Protein AF-K1MBZ6-F1 (afdb_monomer_lite)

Structure (mmCIF, N/CA/C/O backbone):
data_AF-K1MBZ6-F1
#
_entry.id   AF-K1MBZ6-F1
#
loop_
_atom_site.group_PDB
_atom_site.id
_atom_site.type_symbol
_atom_site.label_atom_id
_atom_site.label_alt_id
_atom_site.label_comp_id
_atom_site.label_asym_id
_atom_site.label_entity_id
_atom_site.label_seq_id
_atom_site.pdbx_PDB_ins_code
_atom_site.Cartn_x
_atom_site.Cartn_y
_atom_site.Cartn_z
_atom_site.occupancy
_atom_site.B_iso_or_equiv
_atom_site.auth_seq_id
_atom_site.auth_comp_id
_atom_site.auth_asym_id
_atom_site.auth_atom_id
_atom_site.pdbx_PDB_model_num
ATOM 1 N N . LEU A 1 1 ? -13.264 12.314 2.913 1.00 37.38 1 LEU A N 1
ATOM 2 C CA . LEU A 1 1 ? -13.752 13.541 3.585 1.00 37.38 1 LEU A CA 1
ATOM 3 C C . LEU A 1 1 ? -15.212 13.380 3.975 1.00 37.38 1 LEU A C 1
ATOM 5 O O . LEU A 1 1 ? -15.495 13.424 5.159 1.00 37.38 1 LEU A O 1
ATOM 9 N N . PHE A 1 2 ? -16.118 13.103 3.027 1.00 29.28 2 PHE A N 1
ATOM 10 C CA . PHE A 1 2 ? -17.547 12.947 3.338 1.00 29.28 2 PHE A CA 1
ATOM 11 C C . PHE A 1 2 ? -17.835 11.824 4.349 1.00 29.28 2 PHE A C 1
ATOM 13 O O . PHE A 1 2 ? -18.599 12.051 5.272 1.00 29.28 2 PHE A O 1
ATOM 20 N N . PHE A 1 3 ? -17.181 10.661 4.246 1.00 34.56 3 PHE A N 1
ATOM 21 C CA . PHE A 1 3 ? -17.442 9.530 5.153 1.00 34.56 3 PHE A CA 1
ATOM 22 C C . PHE A 1 3 ? -16.848 9.713 6.567 1.00 34.56 3 PHE A C 1
ATOM 24 O O . PHE A 1 3 ? -17.565 9.557 7.549 1.00 34.56 3 PHE A O 1
ATOM 31 N N . CYS A 1 4 ? -15.580 10.128 6.699 1.00 38.72 4 CYS A N 1
ATOM 32 C CA . CYS A 1 4 ? -14.968 10.389 8.015 1.00 38.72 4 CYS A CA 1
ATOM 33 C C . CYS A 1 4 ? -15.553 11.615 8.730 1.00 38.72 4 CYS A C 1
ATOM 35 O O . CYS A 1 4 ? -15.787 11.553 9.935 1.00 38.72 4 CYS A O 1
ATOM 37 N N . LEU A 1 5 ? -15.832 12.711 8.010 1.00 41.28 5 LEU A N 1
ATOM 38 C CA . LEU A 1 5 ? -16.477 13.885 8.604 1.00 41.28 5 LEU A CA 1
ATOM 39 C C . LEU A 1 5 ? -17.901 13.531 9.056 1.00 41.28 5 LEU A C 1
ATOM 41 O O . LEU A 1 5 ? -18.317 13.953 10.133 1.00 41.28 5 LEU A O 1
ATOM 45 N N . PHE A 1 6 ? -18.617 12.700 8.284 1.00 42.56 6 PHE A N 1
ATOM 46 C CA . PHE A 1 6 ? -19.933 12.183 8.659 1.00 42.56 6 PHE A CA 1
ATOM 47 C C . PHE A 1 6 ? -19.870 11.319 9.921 1.00 42.56 6 PHE A C 1
ATOM 49 O O . PHE A 1 6 ? -20.679 11.527 10.817 1.00 42.56 6 PHE A O 1
ATOM 56 N N . TYR A 1 7 ? -18.899 10.413 10.038 1.00 45.16 7 TYR A N 1
ATOM 57 C CA . TYR A 1 7 ? -18.765 9.539 11.204 1.00 45.16 7 TYR A CA 1
ATOM 58 C C . TYR A 1 7 ? -18.401 10.312 12.486 1.00 45.16 7 TYR A C 1
ATOM 60 O O . TYR A 1 7 ? -19.013 10.134 13.536 1.00 45.16 7 TYR A O 1
ATOM 68 N N . VAL A 1 8 ? -17.47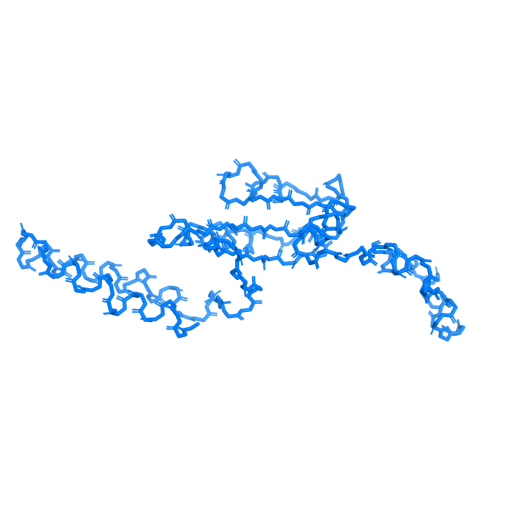1 11.264 12.404 1.00 50.22 8 VAL A N 1
ATOM 69 C CA . VAL A 1 8 ? -17.084 12.085 13.562 1.00 50.22 8 VAL A CA 1
ATOM 70 C C . VAL A 1 8 ? -18.222 12.988 14.042 1.00 50.22 8 VAL A C 1
ATOM 72 O O . VAL A 1 8 ? -18.513 13.040 15.239 1.00 50.22 8 VAL A O 1
ATOM 75 N N . THR A 1 9 ? -18.899 13.670 13.116 1.00 53.56 9 THR A N 1
ATOM 76 C CA . THR A 1 9 ? -19.975 14.607 13.474 1.00 53.56 9 THR A CA 1
ATOM 77 C C . THR A 1 9 ? -21.288 13.911 13.829 1.00 53.56 9 THR A C 1
ATOM 79 O O . THR A 1 9 ? -21.983 14.382 14.725 1.00 53.56 9 THR A O 1
ATOM 82 N N . ASN A 1 10 ? -21.625 12.787 13.185 1.00 48.03 10 ASN A N 1
ATOM 83 C CA . ASN A 1 10 ? -22.931 12.135 13.348 1.00 48.03 10 ASN A CA 1
ATOM 84 C C . ASN A 1 10 ? -22.905 10.857 14.197 1.00 48.03 10 ASN A C 1
ATOM 86 O O . ASN A 1 10 ? -23.974 10.397 14.590 1.00 48.03 10 ASN A O 1
ATOM 90 N N . VAL A 1 11 ? -21.731 10.289 14.500 1.00 52.75 11 VAL A N 1
ATOM 91 C CA . VAL A 1 11 ? -21.615 9.068 15.322 1.00 52.75 11 VAL A CA 1
ATOM 92 C C . VAL A 1 11 ? -20.885 9.352 16.634 1.00 52.75 11 VAL A C 1
ATOM 94 O O . VAL A 1 11 ? -21.447 9.121 17.701 1.00 52.75 11 VAL A O 1
ATOM 97 N N . LEU A 1 12 ? -19.676 9.919 16.597 1.00 56.59 12 LEU A N 1
ATOM 98 C CA . LEU A 1 12 ? -18.863 10.098 17.812 1.00 56.59 12 LEU A CA 1
ATOM 99 C C . LEU A 1 12 ? -19.351 11.235 18.720 1.00 56.59 12 LEU A C 1
ATOM 101 O O . LEU A 1 12 ? -19.559 11.000 19.909 1.00 56.59 12 LEU A O 1
ATOM 105 N N . SER A 1 13 ? -19.589 12.439 18.184 1.00 61.41 13 SER A N 1
ATOM 106 C CA . SER A 1 13 ? -20.089 13.577 18.986 1.00 61.41 13 SER A CA 1
ATOM 107 C C . SER A 1 13 ? -21.395 13.249 19.736 1.00 61.41 13 SER A C 1
ATOM 109 O O . SER A 1 13 ? -21.427 13.386 20.959 1.00 61.41 13 SER A O 1
ATOM 111 N N . PRO A 1 14 ? -22.433 12.698 19.072 1.00 60.38 14 PRO A N 1
ATOM 112 C CA . PRO A 1 14 ? -23.687 12.348 19.740 1.00 60.38 14 PRO A CA 1
ATOM 113 C C . PRO A 1 14 ? -23.573 11.196 20.746 1.00 60.38 14 PRO A C 1
ATOM 115 O O . PRO A 1 14 ? -24.462 11.032 21.577 1.00 60.38 14 PRO A O 1
ATOM 118 N N . ASN A 1 15 ? -22.543 10.349 20.648 1.00 62.28 15 ASN A N 1
ATOM 119 C CA . ASN A 1 15 ? -22.314 9.256 21.595 1.00 62.28 15 ASN A CA 1
ATOM 120 C C . ASN A 1 15 ? -21.494 9.702 22.808 1.00 62.28 15 ASN A C 1
ATOM 122 O O . ASN A 1 15 ? -21.742 9.200 23.902 1.00 62.28 15 ASN A O 1
ATOM 126 N N . ILE A 1 16 ? -20.597 10.678 22.642 1.00 64.81 16 ILE A N 1
ATOM 127 C CA . ILE A 1 16 ? -19.956 11.370 23.764 1.00 64.81 16 ILE A CA 1
ATOM 128 C C . ILE A 1 16 ? -21.037 12.043 24.615 1.00 64.81 16 ILE A C 1
ATOM 130 O O . ILE A 1 16 ? -21.063 11.811 25.814 1.00 64.81 16 ILE A O 1
ATOM 134 N N . ASP A 1 17 ? -21.996 12.738 23.992 1.00 66.00 17 ASP A N 1
ATOM 135 C CA . ASP A 1 17 ? -23.123 13.433 24.655 1.00 66.00 17 ASP A CA 1
ATOM 136 C C . ASP A 1 17 ? -24.100 12.514 25.421 1.00 66.00 17 ASP A C 1
ATOM 138 O O . ASP A 1 17 ? -24.969 12.995 26.148 1.00 66.00 17 ASP A O 1
ATOM 142 N N . LYS A 1 18 ? -23.980 11.187 25.282 1.00 74.44 18 LYS A N 1
ATOM 143 C CA . LYS A 1 18 ? -24.783 10.198 26.026 1.00 74.44 18 LYS A CA 1
ATOM 144 C C . LYS A 1 18 ? -24.053 9.620 27.239 1.00 74.44 18 LYS A C 1
ATOM 146 O O . LYS A 1 18 ? -24.634 8.802 27.957 1.00 74.44 18 LYS A O 1
ATOM 151 N N . LEU A 1 19 ? -22.786 9.974 27.448 1.00 74.69 19 LEU A N 1
ATOM 152 C CA . LEU A 1 19 ? -22.009 9.478 28.575 1.00 74.69 19 LEU A CA 1
ATOM 153 C C . LEU A 1 19 ? -22.512 10.129 29.863 1.00 74.69 19 LEU A C 1
ATOM 155 O O . LEU A 1 19 ? -22.638 11.344 29.964 1.00 74.69 19 LEU A O 1
ATOM 159 N N . ASN A 1 20 ? -22.791 9.310 30.875 1.00 80.25 20 ASN A N 1
ATOM 160 C CA . ASN A 1 20 ? -23.236 9.797 32.178 1.00 80.25 20 ASN A CA 1
ATOM 161 C C . ASN A 1 20 ? -22.028 10.249 33.017 1.00 80.25 20 ASN A C 1
ATOM 163 O O . ASN A 1 20 ? -21.675 9.611 34.009 1.00 80.25 20 ASN A O 1
ATOM 167 N N . ILE A 1 21 ? -21.358 11.300 32.548 1.00 82.94 21 ILE A N 1
ATOM 168 C CA . ILE A 1 21 ? -20.178 11.927 33.155 1.00 82.94 21 ILE A CA 1
ATOM 169 C C . ILE A 1 21 ? -20.499 13.372 33.538 1.00 82.94 21 ILE A C 1
ATOM 171 O O . ILE A 1 21 ? -21.506 13.934 33.105 1.00 82.94 21 ILE A O 1
ATOM 175 N N . SER A 1 22 ? -19.667 13.979 34.380 1.00 84.06 22 SER A N 1
ATOM 176 C CA . SER A 1 22 ? -19.850 15.383 34.749 1.00 84.06 22 SER A CA 1
ATOM 177 C C . SER A 1 22 ? -19.614 16.310 33.553 1.00 84.06 22 SER A C 1
ATOM 179 O O . SER A 1 22 ? -18.825 16.005 32.664 1.00 84.06 22 SER A O 1
ATOM 181 N N . GLU A 1 23 ? -20.253 17.481 33.559 1.00 78.75 23 GLU A N 1
ATOM 182 C CA . GLU A 1 23 ? -20.066 18.532 32.541 1.00 78.75 23 GLU A CA 1
ATOM 183 C C . GLU A 1 23 ? -18.586 18.921 32.342 1.00 78.75 23 GLU A C 1
ATOM 185 O O . GLU A 1 23 ? -18.143 19.194 31.226 1.00 78.75 23 GLU A O 1
ATOM 190 N N . GLU A 1 24 ? -17.789 18.899 33.413 1.00 80.50 24 GLU A N 1
ATOM 191 C CA . GLU A 1 24 ? -16.358 19.222 33.370 1.00 80.50 24 GLU A CA 1
ATOM 192 C C . GLU A 1 24 ? -15.536 18.128 32.660 1.00 80.50 24 GLU A C 1
ATOM 194 O O . GLU A 1 24 ? -14.682 18.422 31.814 1.00 80.50 24 GLU A O 1
ATOM 199 N N . GLU A 1 25 ? -15.841 16.855 32.934 1.00 74.56 25 GLU A N 1
ATOM 200 C CA . GLU A 1 25 ? -15.279 15.706 32.211 1.00 74.56 25 GLU A CA 1
ATOM 201 C C . GLU A 1 25 ? -15.714 15.719 30.744 1.00 74.56 25 GLU A C 1
ATOM 203 O O . GLU A 1 25 ? -14.904 15.470 29.852 1.00 74.56 25 GLU A O 1
ATOM 208 N N . HIS A 1 26 ? -16.967 16.091 30.487 1.00 78.31 26 HIS A N 1
ATOM 209 C CA . HIS A 1 26 ? -17.537 16.213 29.153 1.00 78.31 26 HIS A CA 1
ATOM 210 C C . HIS A 1 26 ? -16.807 17.259 28.305 1.00 78.31 26 HIS A C 1
ATOM 212 O O . HIS A 1 26 ? -16.398 16.986 27.172 1.00 78.31 26 HIS A O 1
ATOM 218 N N . SER A 1 27 ? -16.593 18.449 28.871 1.00 74.44 27 SER A N 1
ATOM 219 C CA . SER A 1 27 ? -15.870 19.540 28.216 1.00 74.44 27 SER A CA 1
ATOM 220 C C . SER A 1 27 ? -14.411 19.172 27.945 1.00 74.44 27 SER A C 1
ATOM 222 O O . SER A 1 27 ? -13.864 19.521 26.896 1.00 74.44 27 SER A O 1
ATOM 224 N N . THR A 1 28 ? -13.777 18.449 28.869 1.00 76.19 28 THR A N 1
ATOM 225 C CA . THR A 1 28 ? -12.390 17.992 28.719 1.00 76.19 28 THR A CA 1
ATOM 226 C C . THR A 1 28 ? -12.275 16.941 27.616 1.00 76.19 28 THR A C 1
ATOM 228 O O . THR A 1 28 ? -11.409 17.054 26.748 1.00 76.19 28 THR A O 1
ATOM 231 N N . LEU A 1 29 ? -13.183 15.960 27.589 1.00 75.81 29 LEU A N 1
ATOM 232 C CA . LEU A 1 29 ? -13.210 14.910 26.572 1.00 75.81 29 LEU A CA 1
ATOM 233 C C . LEU A 1 29 ? -13.407 15.497 25.170 1.00 75.81 29 LEU A C 1
ATOM 235 O O . LEU A 1 29 ? -12.701 15.130 24.231 1.00 75.81 29 LEU A O 1
ATOM 239 N N . LYS A 1 30 ? -14.328 16.458 25.045 1.00 71.12 30 LYS A N 1
ATOM 240 C CA . LYS A 1 30 ? -14.617 17.151 23.787 1.00 71.12 30 LYS A CA 1
ATOM 241 C C . LYS A 1 30 ? -13.421 17.969 23.305 1.00 71.12 30 LYS A C 1
ATOM 243 O O . LYS A 1 30 ? -13.061 17.878 22.139 1.00 71.12 30 LYS A O 1
ATOM 248 N N . SER A 1 31 ? -12.741 18.676 24.209 1.00 70.38 31 SER A N 1
ATOM 249 C CA . SER A 1 31 ? -11.526 19.430 23.884 1.00 70.38 31 SER A CA 1
ATOM 250 C C . SER A 1 31 ? -10.366 18.525 23.446 1.00 70.38 31 SER A C 1
ATOM 252 O O . SER A 1 31 ? -9.701 18.818 22.452 1.00 70.38 31 SER A O 1
ATOM 254 N N . MET A 1 32 ? -10.141 17.397 24.130 1.00 67.50 32 MET A N 1
ATOM 255 C CA . MET A 1 32 ? -9.129 16.412 23.727 1.00 67.50 32 MET A CA 1
ATOM 256 C C . MET A 1 32 ? -9.442 15.823 22.351 1.00 67.50 32 MET A C 1
ATOM 258 O O . MET A 1 32 ? -8.552 15.700 21.509 1.00 67.50 32 MET A O 1
ATOM 262 N N . PHE A 1 33 ? -10.712 15.502 22.113 1.00 68.44 33 PHE A N 1
ATOM 263 C CA . PHE A 1 33 ? -11.184 14.975 20.844 1.00 68.44 33 PHE A CA 1
ATOM 264 C C . PHE A 1 33 ? -11.015 15.985 19.703 1.00 68.44 33 PHE A C 1
ATOM 266 O O . PHE A 1 33 ? -10.437 15.644 18.676 1.00 68.44 33 PHE A O 1
ATOM 273 N N . GLU A 1 34 ? -11.438 17.237 19.890 1.00 66.56 34 GLU A N 1
ATOM 274 C CA . GLU A 1 34 ? -11.255 18.317 18.913 1.00 66.56 34 GLU A CA 1
ATOM 275 C C . GLU A 1 34 ? -9.778 18.610 18.643 1.00 66.56 34 GLU A C 1
ATOM 277 O O . GLU A 1 34 ? -9.414 18.917 17.513 1.00 66.56 34 GLU A O 1
ATOM 282 N N . SER A 1 35 ? -8.909 18.473 19.646 1.00 63.91 35 SER A N 1
ATOM 283 C CA . SER A 1 35 ? -7.467 18.647 19.471 1.00 63.91 35 SER A CA 1
ATOM 284 C C . SER A 1 35 ? -6.868 17.525 18.617 1.00 63.91 35 SER A C 1
ATOM 286 O O . SER A 1 35 ? -6.195 17.806 17.626 1.00 63.91 35 SER A O 1
ATOM 288 N N . ILE A 1 36 ? -7.186 16.259 18.925 1.00 64.19 36 ILE A N 1
ATOM 289 C CA . ILE A 1 36 ? -6.796 15.090 18.114 1.00 64.19 36 ILE A CA 1
ATOM 290 C C . ILE A 1 36 ? -7.342 15.224 16.689 1.00 64.19 36 ILE A C 1
ATOM 292 O O . ILE A 1 36 ? -6.612 15.016 15.720 1.00 64.19 36 ILE A O 1
ATOM 296 N N . TRP A 1 37 ? -8.603 15.630 16.553 1.00 63.50 37 TRP A N 1
ATOM 297 C CA . TRP A 1 37 ? -9.245 15.823 15.261 1.00 63.50 37 TRP A CA 1
ATOM 298 C C . TRP A 1 37 ? -8.635 16.985 14.478 1.00 63.50 37 TRP A C 1
ATOM 300 O O . TRP A 1 37 ? -8.416 16.861 13.279 1.00 63.50 37 TRP A O 1
ATOM 310 N N . GLY A 1 38 ? -8.256 18.067 15.154 1.00 60.75 38 GLY A N 1
ATOM 311 C CA . GLY A 1 38 ? -7.516 19.177 14.566 1.00 60.75 38 GLY A CA 1
ATOM 312 C C . GLY A 1 38 ? -6.183 18.734 13.963 1.00 60.75 38 GLY A C 1
ATOM 313 O O . GLY A 1 38 ? -5.806 19.236 12.910 1.00 60.75 38 GLY A O 1
ATOM 314 N N . TYR A 1 39 ? -5.495 17.747 14.550 1.00 56.56 39 TYR A N 1
ATOM 315 C CA . TYR A 1 39 ? -4.292 17.164 13.942 1.00 56.56 39 TYR A CA 1
ATOM 316 C C . TYR A 1 39 ? -4.606 16.330 12.695 1.00 56.56 39 TYR A C 1
ATOM 318 O O . TYR A 1 39 ? -3.868 16.419 11.712 1.00 56.56 39 TYR A O 1
ATOM 326 N N . VAL A 1 40 ? -5.707 15.575 12.703 1.00 56.66 40 VAL A N 1
ATOM 327 C CA . VAL A 1 40 ? -6.160 14.778 11.550 1.00 56.66 40 VAL A CA 1
ATOM 328 C C . VAL A 1 40 ? -6.630 15.674 10.393 1.00 56.66 40 VAL A C 1
ATOM 330 O O . VAL A 1 40 ? -6.265 15.424 9.248 1.00 56.66 40 VAL A O 1
ATOM 333 N N . ASP A 1 41 ? -7.363 16.750 10.688 1.00 54.34 41 ASP A N 1
ATOM 334 C CA . ASP A 1 41 ? -7.964 17.682 9.719 1.00 54.34 41 ASP A CA 1
ATOM 335 C C . ASP A 1 41 ? -7.017 18.823 9.283 1.00 54.34 41 ASP A C 1
ATOM 337 O O . ASP A 1 41 ? -7.283 19.530 8.315 1.00 54.34 41 ASP A O 1
ATOM 341 N N . SER A 1 42 ? -5.854 18.983 9.932 1.00 52.12 42 SER A N 1
ATOM 342 C CA . SER A 1 42 ? -4.853 20.031 9.624 1.00 52.12 42 SER A CA 1
ATOM 343 C C . SER A 1 42 ? -4.220 19.963 8.220 1.00 52.12 42 SER A C 1
ATOM 345 O O . SER A 1 42 ? -3.315 20.738 7.907 1.00 52.12 42 SER A O 1
ATOM 347 N N . GLY A 1 43 ? -4.644 19.028 7.366 1.00 51.62 43 GLY A N 1
ATOM 348 C CA . GLY A 1 43 ? -4.070 18.794 6.038 1.00 51.62 43 GLY A CA 1
ATOM 349 C C . GLY A 1 43 ? -2.795 17.941 6.040 1.00 51.62 43 GLY A C 1
ATOM 350 O O . GLY A 1 43 ? -2.289 17.610 4.970 1.00 51.62 43 GLY A O 1
ATOM 351 N N . ALA A 1 44 ? -2.294 17.530 7.211 1.00 52.19 44 ALA A N 1
ATOM 352 C CA . ALA A 1 44 ? -1.169 16.598 7.333 1.00 52.19 44 ALA A CA 1
ATOM 353 C C . ALA A 1 44 ? -1.549 15.139 6.989 1.00 52.19 44 ALA A C 1
ATOM 355 O O . ALA A 1 44 ? -0.693 14.349 6.579 1.00 52.19 44 ALA A O 1
ATOM 356 N N . ILE A 1 45 ? -2.832 14.776 7.122 1.00 55.16 45 ILE A N 1
ATOM 357 C CA . ILE A 1 45 ? -3.378 13.450 6.806 1.00 55.16 45 ILE A CA 1
ATOM 358 C C . ILE A 1 45 ? -4.560 13.628 5.850 1.00 55.16 45 ILE A C 1
ATOM 360 O O . ILE A 1 45 ? -5.620 14.103 6.238 1.00 55.16 45 ILE A O 1
ATOM 364 N N . ASN A 1 46 ? -4.394 13.243 4.584 1.00 57.97 46 ASN A N 1
ATOM 365 C CA . ASN A 1 46 ? -5.473 13.296 3.599 1.00 57.97 46 ASN A CA 1
ATOM 366 C C . ASN A 1 46 ? -5.944 11.883 3.243 1.00 57.97 46 ASN A C 1
ATOM 368 O O . ASN A 1 46 ? -5.414 11.271 2.320 1.00 57.97 46 ASN A O 1
ATOM 372 N N . LEU A 1 47 ? -6.974 11.412 3.948 1.00 60.75 47 LEU A N 1
ATOM 373 C CA . LEU A 1 47 ? -7.608 10.103 3.736 1.00 60.75 47 LEU A CA 1
ATOM 374 C C . LEU A 1 47 ? -8.390 9.998 2.411 1.00 60.75 47 LEU A C 1
ATOM 376 O O . LEU A 1 47 ? -9.062 9.007 2.189 1.00 60.75 47 LEU A O 1
ATOM 380 N N . ASN A 1 48 ? -8.409 11.022 1.548 1.00 54.06 48 ASN A N 1
ATOM 381 C CA . ASN A 1 48 ? -9.051 10.914 0.225 1.00 54.06 48 ASN A CA 1
ATOM 382 C C . ASN A 1 48 ? -8.118 10.353 -0.853 1.00 54.06 48 ASN A C 1
ATOM 384 O O . ASN A 1 48 ? -8.572 10.127 -1.970 1.00 54.06 48 ASN A O 1
ATOM 388 N N . LEU A 1 49 ? -6.818 10.259 -0.565 1.00 54.06 49 LEU A N 1
ATOM 389 C CA . LEU A 1 49 ? -5.823 9.811 -1.539 1.00 54.06 49 LEU A CA 1
ATOM 390 C C . LEU A 1 49 ? -5.658 8.291 -1.552 1.00 54.06 49 LEU A C 1
ATOM 392 O O . LEU A 1 49 ? -5.161 7.760 -2.542 1.00 54.06 49 LEU A O 1
ATOM 396 N N . ASP A 1 50 ? -6.061 7.613 -0.480 1.00 62.16 50 ASP A N 1
ATOM 397 C CA . ASP A 1 50 ? -5.955 6.162 -0.392 1.00 62.16 50 ASP A CA 1
ATOM 398 C C . ASP A 1 50 ? -7.074 5.521 -1.229 1.00 62.16 50 ASP A C 1
ATOM 400 O O . ASP A 1 50 ? -8.168 6.076 -1.374 1.00 62.16 50 ASP A O 1
ATOM 404 N N . LEU A 1 51 ? -6.795 4.371 -1.844 1.00 64.81 51 LEU A N 1
ATOM 405 C CA . LEU A 1 51 ? -7.818 3.666 -2.609 1.00 64.81 51 LEU A CA 1
ATOM 406 C C . LEU A 1 51 ? -8.758 2.969 -1.626 1.00 64.81 51 LEU A C 1
ATOM 408 O O . LEU A 1 51 ? -8.343 2.054 -0.916 1.00 64.81 51 LEU A O 1
ATOM 412 N N . HIS A 1 52 ? -10.029 3.366 -1.645 1.00 81.50 52 HIS A N 1
ATOM 413 C CA . HIS A 1 52 ? -11.087 2.755 -0.843 1.00 81.50 52 HIS A CA 1
ATOM 414 C C . HIS A 1 52 ? -12.067 2.007 -1.723 1.00 81.50 52 HIS A C 1
ATOM 416 O O . HIS A 1 52 ? -12.710 2.597 -2.594 1.00 81.50 52 HIS A O 1
ATOM 422 N N . PHE A 1 53 ? -12.243 0.719 -1.457 1.00 87.94 53 PHE A N 1
ATOM 423 C CA . PHE A 1 53 ? -13.359 -0.033 -2.020 1.00 87.94 53 PHE A CA 1
ATOM 424 C C . PHE A 1 53 ? -14.014 -0.914 -0.966 1.00 87.94 53 PHE A C 1
ATOM 426 O O . PHE A 1 53 ? -13.451 -1.195 0.088 1.00 87.94 53 PHE A O 1
ATOM 433 N N . LYS A 1 54 ? -15.244 -1.335 -1.257 1.00 90.44 54 LYS A N 1
ATOM 434 C CA . LYS A 1 54 ? -16.032 -2.205 -0.392 1.00 90.44 54 LYS A CA 1
ATOM 435 C C . LYS A 1 54 ? -16.318 -3.509 -1.122 1.00 90.44 54 LYS A C 1
ATOM 437 O O . LYS A 1 54 ? -16.825 -3.483 -2.242 1.00 90.44 54 LYS A O 1
ATOM 442 N N . GLN A 1 55 ? -16.039 -4.637 -0.478 1.00 90.50 55 GLN A N 1
ATOM 443 C CA . GLN A 1 55 ? -16.353 -5.963 -1.003 1.00 90.50 55 GLN A CA 1
ATOM 444 C C . GLN A 1 55 ? -16.791 -6.875 0.141 1.00 90.50 55 GLN A C 1
ATOM 446 O O . GLN A 1 55 ? -16.109 -6.965 1.156 1.00 90.50 55 GLN A O 1
ATOM 451 N N . ASN A 1 56 ? -17.928 -7.560 -0.029 1.00 92.38 56 ASN A N 1
ATOM 452 C CA . ASN A 1 56 ? -18.511 -8.450 0.986 1.00 92.38 56 ASN A CA 1
ATOM 453 C C . ASN A 1 56 ? -18.666 -7.776 2.363 1.00 92.38 56 ASN A C 1
ATOM 455 O O . ASN A 1 56 ? -18.301 -8.345 3.382 1.00 92.38 56 ASN A O 1
ATOM 459 N N . ASP A 1 57 ? -19.159 -6.538 2.367 1.00 90.56 57 ASP A N 1
ATOM 460 C CA . ASP A 1 57 ? -19.329 -5.698 3.559 1.00 90.56 57 ASP A CA 1
ATOM 461 C C . ASP A 1 57 ? -18.067 -5.258 4.316 1.00 90.56 57 ASP A C 1
ATOM 463 O O . ASP A 1 57 ? -18.176 -4.475 5.255 1.00 90.56 57 ASP A O 1
ATOM 467 N N . ILE A 1 58 ? -16.884 -5.614 3.815 1.00 92.69 58 ILE A N 1
ATOM 468 C CA . ILE A 1 58 ? -15.590 -5.168 4.335 1.00 92.69 58 ILE A CA 1
ATOM 469 C C . ILE A 1 58 ? -15.089 -3.987 3.501 1.00 92.69 58 ILE A C 1
ATOM 471 O O . ILE A 1 58 ? -15.116 -4.030 2.265 1.00 92.69 58 ILE A O 1
ATOM 475 N N . TYR A 1 59 ? -14.633 -2.936 4.175 1.00 90.88 59 TYR A N 1
ATOM 476 C CA . TYR A 1 59 ? -13.924 -1.822 3.556 1.00 90.88 59 TYR A CA 1
ATOM 477 C C . TYR A 1 59 ? -12.435 -2.158 3.457 1.00 90.88 59 TYR A C 1
ATOM 479 O O . TYR A 1 59 ? -11.839 -2.636 4.416 1.00 90.88 59 TYR A O 1
ATOM 487 N N . TYR A 1 60 ? -11.841 -1.922 2.294 1.00 92.31 60 TYR A N 1
ATOM 488 C CA . TYR A 1 60 ? -10.416 -2.108 2.050 1.00 92.31 60 TYR A CA 1
ATOM 489 C C . TYR A 1 60 ? -9.777 -0.750 1.797 1.00 92.31 60 TYR A C 1
ATOM 491 O O . TYR A 1 60 ? -10.171 -0.048 0.861 1.00 92.31 60 TYR A O 1
ATOM 499 N N . ASP A 1 61 ? -8.800 -0.403 2.629 1.00 90.81 61 ASP A N 1
ATOM 500 C CA . ASP A 1 61 ? -8.064 0.856 2.587 1.00 90.81 61 ASP A CA 1
ATOM 501 C C . ASP A 1 61 ? -6.622 0.551 2.161 1.00 90.81 61 ASP A C 1
ATOM 503 O O . ASP A 1 61 ? -5.849 -0.032 2.927 1.00 90.81 61 ASP A O 1
ATOM 507 N N . ILE A 1 62 ? -6.273 0.881 0.912 1.00 91.12 62 ILE A N 1
ATOM 508 C CA . ILE A 1 62 ? -4.992 0.481 0.309 1.00 91.12 62 ILE A CA 1
ATOM 509 C C . ILE A 1 62 ? -4.074 1.684 0.086 1.00 91.12 62 ILE A C 1
ATOM 511 O O . ILE A 1 62 ? -4.429 2.612 -0.647 1.00 91.12 62 ILE A O 1
ATOM 515 N N . ASP A 1 63 ? -2.861 1.610 0.640 1.00 90.44 63 ASP A N 1
ATOM 516 C CA . ASP A 1 63 ? -1.745 2.514 0.334 1.00 90.44 63 ASP A CA 1
ATOM 517 C C . ASP A 1 63 ? -0.781 1.841 -0.659 1.00 90.44 63 ASP A C 1
ATOM 519 O O . ASP A 1 63 ? -0.299 0.725 -0.441 1.00 90.44 63 ASP A O 1
ATOM 523 N N . TYR A 1 64 ? -0.500 2.522 -1.773 1.00 88.44 64 TYR A N 1
ATOM 524 C CA . TYR A 1 64 ? 0.408 2.033 -2.812 1.00 88.44 64 TYR A CA 1
ATOM 525 C C . TYR A 1 64 ? 1.780 2.684 -2.681 1.00 88.44 64 TYR A C 1
ATOM 527 O O . TYR A 1 64 ? 1.912 3.911 -2.639 1.00 88.44 64 TYR A O 1
ATOM 535 N N . LYS A 1 65 ? 2.829 1.860 -2.695 1.00 89.12 65 LYS A N 1
ATOM 536 C CA . LYS A 1 65 ? 4.219 2.309 -2.617 1.00 89.12 65 LYS A CA 1
ATOM 537 C C . LYS A 1 65 ? 5.071 1.633 -3.677 1.00 89.12 65 LYS A C 1
ATOM 539 O O . LYS A 1 65 ? 4.951 0.445 -3.951 1.00 89.12 65 LYS A O 1
ATOM 544 N N . SER A 1 66 ? 5.997 2.389 -4.256 1.00 87.50 66 SER A N 1
ATOM 545 C CA . SER A 1 66 ? 7.030 1.800 -5.108 1.00 87.50 66 SER A CA 1
ATOM 546 C C . SER A 1 66 ? 8.042 1.000 -4.283 1.00 87.50 66 SER A C 1
ATOM 548 O O . SER A 1 66 ? 8.508 -0.035 -4.748 1.00 87.50 66 SER A O 1
ATOM 550 N N . GLY A 1 67 ? 8.346 1.461 -3.067 1.00 89.81 67 GLY A N 1
ATOM 551 C CA . GLY A 1 67 ? 9.309 0.861 -2.150 1.00 89.81 67 GLY A CA 1
ATOM 552 C C . GLY A 1 67 ? 9.606 1.751 -0.943 1.00 89.81 67 GLY A C 1
ATOM 553 O O . GLY A 1 67 ? 9.177 2.905 -0.896 1.00 89.81 67 GLY A O 1
ATOM 554 N N . PHE A 1 68 ? 10.362 1.227 0.021 1.00 89.50 68 PHE A N 1
ATOM 555 C CA . PHE A 1 68 ? 10.768 1.907 1.252 1.00 89.50 68 PHE A CA 1
ATOM 556 C C . PHE A 1 68 ? 12.283 2.124 1.290 1.00 89.50 68 PHE A C 1
ATOM 558 O O . PHE A 1 68 ? 13.065 1.186 1.453 1.00 89.50 68 PHE A O 1
ATOM 565 N N . SER A 1 69 ? 12.695 3.393 1.204 1.00 82.62 69 SER A N 1
ATOM 566 C CA . SER A 1 69 ? 14.102 3.818 1.170 1.00 82.62 69 SER A CA 1
ATOM 567 C C . SER A 1 69 ? 14.449 4.792 2.313 1.00 82.62 69 SER A C 1
ATOM 569 O O . SER A 1 69 ? 13.693 4.951 3.274 1.00 82.62 69 SER A O 1
ATOM 571 N N . SER A 1 70 ? 15.640 5.394 2.291 1.00 64.50 70 SER A N 1
ATOM 572 C CA . SER A 1 70 ? 16.284 6.060 3.437 1.00 64.50 70 SER A CA 1
ATOM 573 C C . SER A 1 70 ? 15.550 7.275 4.035 1.00 64.50 70 SER A C 1
ATOM 575 O O . SER A 1 70 ? 15.966 7.743 5.093 1.00 64.50 70 SER A O 1
ATOM 577 N N . ASN A 1 71 ? 14.443 7.748 3.450 1.00 72.75 71 ASN A N 1
ATOM 578 C CA . ASN A 1 71 ? 13.707 8.930 3.921 1.00 72.75 71 ASN A CA 1
ATOM 579 C C . ASN A 1 71 ? 12.224 8.677 4.278 1.00 72.75 71 ASN A C 1
ATOM 581 O O . ASN A 1 71 ? 11.377 9.542 4.079 1.00 72.75 71 ASN A O 1
ATOM 585 N N . GLU A 1 72 ? 11.892 7.509 4.834 1.00 79.94 72 GLU A N 1
ATOM 586 C CA . GLU A 1 72 ? 10.487 7.125 5.075 1.00 79.94 72 GLU A CA 1
ATOM 587 C C . GLU A 1 72 ? 9.990 7.298 6.522 1.00 79.94 72 GLU A C 1
ATOM 589 O O . GLU A 1 72 ? 8.843 6.966 6.815 1.00 79.94 72 GLU A O 1
ATOM 594 N N . LYS A 1 73 ? 10.785 7.851 7.453 1.00 76.69 73 LYS A N 1
ATOM 595 C C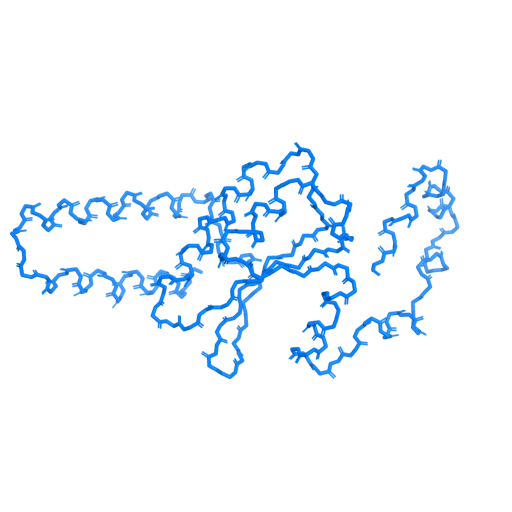A . LYS A 1 73 ? 10.394 7.928 8.880 1.00 76.69 73 LYS A CA 1
ATOM 596 C C . LYS A 1 73 ? 9.069 8.664 9.110 1.00 76.69 73 LYS A C 1
ATOM 598 O O . LYS A 1 73 ? 8.185 8.157 9.798 1.00 76.69 73 LYS A O 1
ATOM 603 N N . GLY A 1 74 ? 8.939 9.869 8.550 1.00 73.62 74 GLY A N 1
ATOM 604 C CA . GLY A 1 74 ? 7.735 10.690 8.714 1.00 73.62 74 GLY A CA 1
ATOM 605 C C . GLY A 1 74 ? 6.506 10.029 8.090 1.00 73.62 74 GLY A C 1
ATOM 606 O O . GLY A 1 74 ? 5.446 9.975 8.708 1.00 73.62 74 GLY A O 1
ATOM 607 N N . ASN A 1 75 ? 6.680 9.450 6.902 1.00 81.88 75 ASN A N 1
ATOM 608 C CA . ASN A 1 75 ? 5.625 8.727 6.206 1.00 81.88 75 ASN A CA 1
ATOM 609 C C . ASN A 1 75 ? 5.202 7.453 6.968 1.00 81.88 75 ASN A C 1
ATOM 611 O O . ASN A 1 75 ? 4.013 7.188 7.096 1.00 81.88 75 ASN A O 1
ATOM 615 N N . THR A 1 76 ? 6.144 6.727 7.572 1.00 85.31 76 THR A N 1
ATOM 616 C CA . THR A 1 76 ? 5.867 5.529 8.386 1.00 85.31 76 THR A CA 1
ATOM 617 C C . THR A 1 76 ? 4.995 5.852 9.596 1.00 85.31 76 THR A C 1
ATOM 619 O O . THR A 1 76 ? 3.981 5.196 9.821 1.00 85.31 76 THR A O 1
ATOM 622 N N . ASN A 1 77 ? 5.338 6.903 10.348 1.00 82.00 77 ASN A N 1
ATOM 623 C CA . ASN A 1 77 ? 4.530 7.334 11.493 1.00 82.00 77 ASN A CA 1
ATOM 624 C C . ASN A 1 77 ? 3.117 7.756 11.065 1.00 82.00 77 ASN A C 1
ATOM 626 O O . ASN A 1 77 ? 2.145 7.447 11.753 1.00 82.00 77 ASN A O 1
ATOM 630 N N . ARG A 1 78 ? 2.999 8.428 9.912 1.00 83.75 78 ARG A N 1
ATOM 631 C CA . ARG A 1 78 ? 1.704 8.799 9.333 1.00 83.75 78 ARG A CA 1
ATOM 632 C C . ARG A 1 78 ? 0.871 7.560 8.999 1.00 83.75 78 ARG A C 1
ATOM 634 O O . ARG A 1 78 ? -0.295 7.518 9.369 1.00 83.75 78 ARG A O 1
ATOM 641 N N . LEU A 1 79 ? 1.465 6.551 8.363 1.00 88.38 79 LEU A N 1
ATOM 642 C CA . LEU A 1 79 ? 0.781 5.306 7.997 1.00 88.38 79 LEU A CA 1
ATOM 643 C C . LEU A 1 79 ? 0.308 4.512 9.224 1.00 88.38 79 LEU A C 1
ATOM 645 O O . LEU A 1 79 ? -0.809 4.004 9.228 1.00 88.38 79 LEU A O 1
ATOM 649 N N . LEU A 1 80 ? 1.107 4.441 10.293 1.00 87.00 80 LEU A N 1
ATOM 650 C CA . LEU A 1 80 ? 0.688 3.800 11.549 1.00 87.00 80 LEU A CA 1
ATOM 651 C C . LEU A 1 80 ? -0.528 4.500 12.173 1.00 87.00 80 LEU A C 1
ATOM 653 O O . LEU A 1 80 ? -1.470 3.845 12.621 1.00 87.00 80 LEU A O 1
ATOM 657 N N . MET A 1 81 ? -0.524 5.833 12.178 1.00 83.50 81 MET A N 1
ATOM 658 C CA . MET A 1 81 ? -1.642 6.626 12.686 1.00 83.50 81 MET A CA 1
ATOM 659 C C . MET A 1 81 ? -2.900 6.442 11.830 1.00 83.50 81 MET A C 1
ATOM 661 O O . MET A 1 81 ? -3.974 6.233 12.383 1.00 83.50 81 MET A O 1
ATOM 665 N N . VAL A 1 82 ? -2.768 6.462 10.501 1.00 83.75 82 VAL A N 1
ATOM 666 C CA . VAL A 1 82 ? -3.889 6.251 9.571 1.00 83.75 82 VAL A CA 1
ATOM 667 C C . VAL A 1 82 ? -4.554 4.893 9.803 1.00 83.75 82 VAL A C 1
ATOM 669 O O . VAL A 1 82 ? -5.763 4.846 10.015 1.00 83.75 82 VAL A O 1
ATOM 672 N N . ALA A 1 83 ? -3.789 3.799 9.860 1.00 87.00 83 ALA A N 1
ATOM 673 C CA . ALA A 1 83 ? -4.379 2.484 10.126 1.00 87.00 83 ALA A CA 1
ATOM 674 C C . ALA A 1 83 ? -5.008 2.371 11.519 1.00 87.00 83 ALA A C 1
ATOM 676 O O . ALA A 1 83 ? -6.037 1.720 11.683 1.00 87.00 83 ALA A O 1
ATOM 677 N N . SER A 1 84 ? -4.435 3.044 12.522 1.00 81.62 84 SER A N 1
ATOM 678 C CA . SER A 1 84 ? -5.033 3.090 13.861 1.00 81.62 84 SER A CA 1
ATOM 679 C C . SER A 1 84 ? -6.416 3.747 13.852 1.00 81.62 84 SER A C 1
ATOM 681 O O . SER A 1 84 ? -7.286 3.316 14.602 1.00 81.62 84 SER A O 1
ATOM 683 N N . VAL A 1 85 ? -6.633 4.759 13.004 1.00 80.19 85 VAL A N 1
ATOM 684 C CA . VAL A 1 85 ? -7.949 5.391 12.829 1.00 80.19 85 VAL A CA 1
ATOM 685 C C . VAL A 1 85 ? -8.929 4.423 12.167 1.00 80.19 85 VAL A C 1
ATOM 687 O O . VAL A 1 85 ? -10.031 4.257 12.682 1.00 80.19 85 VAL A O 1
ATOM 690 N N . TYR A 1 86 ? -8.536 3.749 11.079 1.00 81.62 86 TYR A N 1
ATOM 691 C CA . TYR A 1 86 ? -9.408 2.785 10.391 1.00 81.62 86 TYR A CA 1
ATOM 692 C C . TYR A 1 86 ? -9.854 1.636 11.299 1.00 81.62 86 TYR A C 1
ATOM 694 O O . TYR A 1 86 ? -11.038 1.314 11.338 1.00 81.62 86 TYR A O 1
ATOM 702 N N . ASN A 1 87 ? -8.943 1.097 12.113 1.00 80.38 87 ASN A N 1
ATOM 703 C CA . ASN A 1 87 ? -9.241 0.012 13.054 1.00 80.38 87 ASN A CA 1
ATOM 704 C C . ASN A 1 87 ? -10.195 0.402 14.199 1.00 80.38 87 ASN A C 1
ATOM 706 O O . ASN A 1 87 ? -10.637 -0.470 14.943 1.00 80.38 87 ASN A O 1
ATOM 710 N N . GLN A 1 88 ? -10.485 1.693 14.382 1.00 76.25 88 GLN A N 1
ATOM 711 C CA . GLN A 1 88 ? -11.409 2.191 15.408 1.00 76.25 88 GLN A C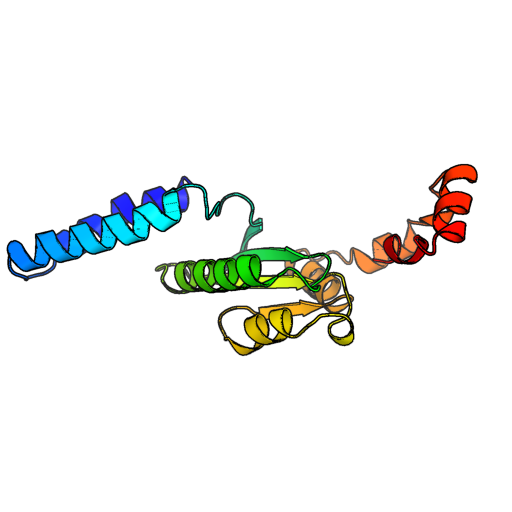A 1
ATOM 712 C C . GLN A 1 88 ? -12.799 2.538 14.859 1.00 76.25 88 GLN A C 1
ATOM 714 O O . GLN A 1 88 ? -13.683 2.906 15.636 1.00 76.25 88 GLN A O 1
ATOM 719 N N . LEU A 1 89 ? -13.008 2.458 13.544 1.00 74.94 89 LEU A N 1
ATOM 720 C CA . LEU A 1 89 ? -14.320 2.693 12.943 1.00 74.94 89 LEU A CA 1
ATOM 721 C C . LEU A 1 89 ? -15.267 1.516 13.250 1.00 74.94 89 LEU A C 1
ATOM 723 O O . LEU A 1 89 ? -14.826 0.382 13.407 1.00 74.94 89 LEU A O 1
ATOM 727 N N . GLU A 1 90 ? -16.576 1.778 13.352 1.00 71.00 90 GLU A N 1
ATOM 728 C CA . GLU A 1 90 ? -17.593 0.732 13.595 1.00 71.00 9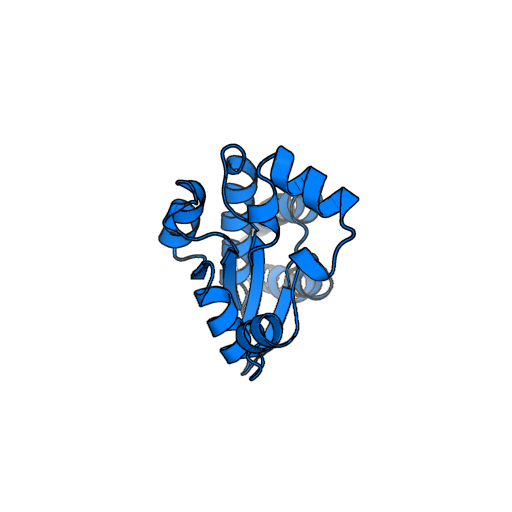0 GLU A CA 1
ATOM 729 C C . GLU A 1 90 ? -17.701 -0.253 12.427 1.00 71.00 90 GLU A C 1
ATOM 731 O O . GLU A 1 90 ? -18.053 -1.415 12.627 1.00 71.00 90 GLU A O 1
ATOM 736 N N . SER A 1 91 ? -17.444 0.211 11.201 1.00 79.31 91 SER A N 1
ATOM 737 C CA . SER A 1 91 ? -17.371 -0.652 10.027 1.00 79.31 91 SER A CA 1
ATOM 738 C C . SER A 1 91 ? -16.119 -1.524 10.067 1.00 79.31 91 SER A C 1
ATOM 740 O O . SER A 1 91 ? -15.078 -1.115 10.568 1.00 79.31 91 SER A O 1
ATOM 742 N N . GLU A 1 92 ? -16.193 -2.726 9.498 1.00 88.56 92 GLU A N 1
ATOM 743 C CA . GLU A 1 92 ? -15.006 -3.566 9.350 1.00 88.56 92 GLU A CA 1
ATOM 744 C C . GLU A 1 92 ? -14.107 -2.998 8.243 1.00 88.56 92 GLU A C 1
ATOM 746 O O . GLU A 1 92 ? -14.514 -2.922 7.079 1.00 88.56 92 GLU A O 1
ATOM 751 N N . HIS A 1 93 ? -12.892 -2.601 8.622 1.00 90.25 93 HIS A N 1
ATOM 752 C CA . HIS A 1 93 ? -11.858 -2.085 7.730 1.00 90.25 93 HIS A CA 1
ATOM 753 C C . HIS A 1 93 ? -10.653 -3.025 7.690 1.00 90.25 93 HIS A C 1
ATOM 755 O O . HIS A 1 93 ? -10.226 -3.560 8.714 1.00 90.25 93 HIS A O 1
ATOM 761 N N . LYS A 1 94 ? -10.088 -3.201 6.495 1.00 94.31 94 LYS A N 1
ATOM 762 C CA . LYS A 1 94 ? -8.826 -3.896 6.254 1.00 94.31 94 LYS A CA 1
ATOM 763 C C . LYS A 1 94 ? -7.847 -2.968 5.565 1.00 94.31 94 LYS A C 1
ATOM 765 O O . LYS A 1 94 ? -8.031 -2.569 4.417 1.00 94.31 94 LYS A O 1
ATOM 770 N N . THR A 1 95 ? -6.770 -2.690 6.271 1.00 94.25 95 THR A N 1
ATOM 771 C CA . THR A 1 95 ? -5.686 -1.803 5.869 1.00 94.25 95 THR A CA 1
ATOM 772 C C . THR A 1 95 ? -4.580 -2.604 5.189 1.00 94.25 95 THR A C 1
ATOM 774 O O . THR A 1 95 ? -3.948 -3.474 5.797 1.00 94.25 95 THR A O 1
ATOM 777 N N . LEU A 1 96 ? -4.335 -2.312 3.909 1.00 95.62 96 LEU A N 1
ATOM 778 C CA . LEU A 1 96 ? -3.354 -3.010 3.075 1.00 95.62 96 LEU A CA 1
ATOM 779 C C . LEU A 1 96 ? -2.263 -2.054 2.574 1.00 95.62 96 LEU A C 1
ATOM 781 O O . LEU A 1 96 ? -2.558 -0.936 2.157 1.00 95.62 96 LEU A O 1
ATOM 785 N N . ILE A 1 97 ? -1.011 -2.510 2.540 1.00 94.50 97 ILE A N 1
ATOM 786 C CA . ILE A 1 97 ? 0.074 -1.813 1.833 1.00 94.50 97 ILE A CA 1
ATOM 787 C C . ILE A 1 97 ? 0.537 -2.678 0.672 1.00 94.50 97 ILE A C 1
ATOM 789 O O . ILE A 1 97 ? 1.000 -3.803 0.871 1.00 94.50 97 ILE A O 1
ATOM 793 N N . PHE A 1 98 ? 0.444 -2.129 -0.535 1.00 94.56 98 PHE A N 1
ATOM 794 C CA . PHE A 1 98 ? 0.942 -2.762 -1.750 1.00 94.56 98 PHE A CA 1
ATOM 795 C C . PHE A 1 98 ? 2.262 -2.120 -2.157 1.00 94.56 98 PHE A C 1
ATOM 797 O O . PHE A 1 98 ? 2.313 -0.940 -2.512 1.00 94.56 98 PHE A O 1
ATOM 804 N N . VAL A 1 99 ? 3.336 -2.906 -2.098 1.00 93.12 99 VAL A N 1
ATOM 805 C CA . VAL A 1 99 ? 4.692 -2.460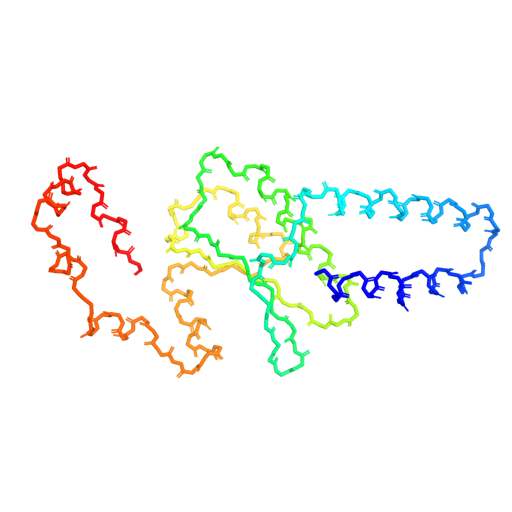 -2.417 1.00 93.12 99 VAL A CA 1
ATOM 806 C C . VAL A 1 99 ? 5.152 -3.096 -3.719 1.00 93.12 99 VAL A C 1
ATOM 808 O O . VAL A 1 99 ? 5.163 -4.314 -3.844 1.00 93.12 99 VAL A O 1
ATOM 811 N N . ARG A 1 100 ? 5.562 -2.288 -4.697 1.00 90.31 100 ARG A N 1
ATOM 812 C CA . ARG A 1 100 ? 6.049 -2.810 -5.984 1.00 90.31 100 ARG A CA 1
ATOM 813 C C . ARG A 1 100 ? 7.362 -3.589 -5.843 1.00 90.31 100 ARG A C 1
ATOM 815 O O . ARG A 1 100 ? 7.529 -4.616 -6.479 1.00 90.31 100 ARG A O 1
ATOM 822 N N . GLN A 1 101 ? 8.311 -3.085 -5.056 1.00 91.00 101 GLN A N 1
ATOM 823 C CA . GLN A 1 101 ? 9.603 -3.746 -4.841 1.00 91.00 101 GLN A CA 1
ATOM 824 C C . GLN A 1 101 ? 9.481 -5.051 -4.048 1.00 91.00 101 GLN A C 1
ATOM 826 O O . GLN A 1 101 ? 8.605 -5.180 -3.194 1.00 91.00 101 GLN A O 1
ATOM 831 N N . GLU A 1 102 ? 10.422 -5.967 -4.280 1.00 92.12 102 GLU A N 1
ATOM 832 C CA . GLU A 1 102 ? 10.602 -7.172 -3.468 1.00 92.12 102 GLU A CA 1
ATOM 833 C C . GLU A 1 102 ? 10.850 -6.810 -2.002 1.00 92.12 102 GLU A C 1
ATOM 835 O O . GLU A 1 102 ? 11.552 -5.844 -1.692 1.00 92.12 102 GLU A O 1
ATOM 840 N N . GLU A 1 103 ? 10.315 -7.599 -1.069 1.00 93.31 103 GLU A N 1
ATOM 841 C CA . GLU A 1 103 ? 10.410 -7.289 0.365 1.00 93.31 103 GLU A CA 1
ATOM 842 C C . GLU A 1 103 ? 11.869 -7.137 0.835 1.00 93.31 103 GLU A C 1
ATOM 844 O O . GLU A 1 103 ? 12.165 -6.278 1.666 1.00 93.31 103 GLU A O 1
ATOM 849 N N . ALA A 1 104 ? 12.789 -7.921 0.262 1.00 92.62 104 ALA A N 1
ATOM 850 C CA . ALA A 1 104 ? 14.217 -7.893 0.586 1.00 92.62 104 ALA A CA 1
ATOM 851 C C . ALA A 1 104 ? 14.926 -6.583 0.190 1.00 92.62 104 ALA A C 1
ATOM 853 O O . ALA A 1 104 ? 15.946 -6.242 0.789 1.00 92.62 104 ALA A O 1
ATOM 854 N N . ASP A 1 105 ? 14.378 -5.839 -0.775 1.00 90.50 105 ASP A N 1
ATOM 855 C CA . ASP A 1 105 ? 14.934 -4.566 -1.252 1.00 90.50 105 ASP A CA 1
ATOM 856 C C . ASP A 1 105 ? 14.413 -3.359 -0.456 1.00 90.50 105 ASP A C 1
ATOM 858 O O . ASP A 1 105 ? 14.843 -2.221 -0.661 1.00 90.50 105 ASP A O 1
ATOM 862 N N . ASN A 1 106 ? 13.484 -3.597 0.471 1.00 91.06 106 ASN A N 1
ATOM 863 C CA . ASN A 1 106 ? 12.891 -2.580 1.322 1.00 91.06 106 ASN A CA 1
ATOM 864 C C . ASN A 1 106 ? 13.603 -2.508 2.679 1.00 91.06 106 ASN A C 1
ATOM 866 O O . ASN A 1 106 ? 14.104 -3.494 3.217 1.00 91.06 106 ASN A O 1
ATOM 870 N N . ASN A 1 107 ? 13.629 -1.319 3.280 1.00 91.88 107 ASN A N 1
ATOM 871 C CA . ASN A 1 107 ? 14.290 -1.130 4.569 1.00 91.88 107 ASN A CA 1
ATOM 872 C C . ASN A 1 107 ? 13.394 -1.447 5.790 1.00 91.88 107 ASN A C 1
ATOM 874 O O . ASN A 1 107 ? 12.233 -1.843 5.686 1.00 91.88 107 ASN A O 1
ATOM 878 N N . HIS A 1 108 ? 13.944 -1.217 6.987 1.00 92.88 108 HIS A N 1
ATOM 879 C CA . HIS A 1 108 ? 13.295 -1.495 8.275 1.00 92.88 108 HIS A CA 1
ATOM 880 C C . HIS A 1 108 ? 11.947 -0.786 8.511 1.00 92.88 108 HIS A C 1
ATOM 882 O O . HIS A 1 108 ? 11.187 -1.212 9.384 1.00 92.88 108 HIS A O 1
ATOM 888 N N . TYR A 1 109 ? 11.622 0.277 7.772 1.00 93.69 109 TYR A N 1
ATOM 889 C CA . TYR A 1 109 ? 10.333 0.954 7.914 1.00 93.69 109 TYR A CA 1
ATOM 890 C C . TYR A 1 109 ? 9.176 0.076 7.426 1.00 93.69 109 TYR A C 1
ATOM 892 O O . TYR A 1 109 ? 8.154 -0.002 8.107 1.00 93.69 109 TYR A O 1
ATOM 900 N N . LEU A 1 110 ? 9.365 -0.669 6.330 1.00 94.62 110 LEU A N 1
ATOM 901 C CA . LEU A 1 110 ? 8.377 -1.649 5.868 1.00 94.62 110 LEU A CA 1
ATOM 902 C C . LEU A 1 110 ? 8.138 -2.723 6.933 1.00 94.62 110 LEU A C 1
ATOM 904 O O . LEU A 1 110 ? 6.999 -3.033 7.274 1.00 94.62 110 LEU A O 1
ATOM 908 N N . GLN A 1 111 ? 9.225 -3.234 7.513 1.00 94.12 111 GLN A N 1
ATOM 909 C CA . GLN A 1 111 ? 9.162 -4.236 8.576 1.00 94.12 111 GLN A CA 1
ATOM 910 C C . GLN A 1 111 ? 8.456 -3.698 9.825 1.00 94.12 111 GLN A C 1
ATOM 912 O O . GLN A 1 111 ? 7.727 -4.428 10.486 1.00 94.12 111 GLN A O 1
ATOM 917 N N . THR A 1 112 ? 8.613 -2.409 10.134 1.00 93.75 112 THR A N 1
ATOM 918 C CA . THR A 1 112 ? 7.886 -1.758 11.234 1.00 93.75 112 THR A CA 1
ATOM 919 C C . THR A 1 112 ? 6.377 -1.751 10.975 1.00 93.75 112 THR A C 1
ATOM 921 O O . THR A 1 112 ? 5.606 -2.079 11.872 1.00 93.75 112 THR A O 1
ATOM 924 N N . LEU A 1 113 ? 5.949 -1.428 9.750 1.00 94.88 113 LEU A N 1
ATOM 925 C CA . LEU A 1 113 ? 4.533 -1.433 9.367 1.00 94.88 113 LEU A CA 1
ATOM 926 C C . LEU A 1 113 ? 3.957 -2.851 9.392 1.00 94.88 113 LEU A C 1
ATOM 928 O O . LEU A 1 113 ? 2.937 -3.075 10.039 1.00 94.88 113 LEU A O 1
ATOM 932 N N . LYS A 1 114 ? 4.653 -3.818 8.787 1.00 94.88 114 LYS A N 1
ATOM 933 C CA . LYS A 1 114 ? 4.247 -5.231 8.754 1.00 94.88 114 LYS A CA 1
ATOM 934 C C . LYS A 1 114 ? 4.121 -5.833 10.157 1.00 94.88 114 LYS A C 1
ATOM 936 O O . LYS A 1 114 ? 3.125 -6.472 10.475 1.00 94.88 114 LYS A O 1
ATOM 941 N N . ASN A 1 115 ? 5.096 -5.575 11.030 1.00 95.75 115 ASN A N 1
ATOM 942 C CA . ASN A 1 115 ? 5.113 -6.120 12.392 1.00 95.75 115 ASN A CA 1
ATOM 943 C C . ASN A 1 115 ? 4.201 -5.368 13.374 1.00 95.75 115 ASN A C 1
ATOM 945 O O . ASN A 1 115 ? 4.027 -5.822 14.503 1.00 95.75 115 ASN A O 1
ATOM 949 N N . SER A 1 116 ? 3.614 -4.234 12.977 1.00 93.38 116 SER A N 1
ATOM 950 C CA . SER A 1 116 ? 2.684 -3.485 13.834 1.00 93.38 116 SER A CA 1
ATOM 951 C C . SER A 1 116 ? 1.350 -4.204 14.055 1.00 93.38 116 SER A C 1
ATOM 953 O O . SER A 1 116 ? 0.637 -3.881 15.001 1.00 93.38 116 SER A O 1
ATOM 955 N N . GLY A 1 117 ? 0.988 -5.141 13.169 1.00 93.12 117 GLY A N 1
ATOM 956 C CA . GLY A 1 117 ? -0.337 -5.765 13.137 1.00 93.12 117 GLY A CA 1
ATOM 957 C C . GLY A 1 117 ? -1.453 -4.837 12.642 1.00 93.12 117 GLY A C 1
ATOM 958 O O . GLY A 1 117 ? -2.604 -5.254 12.592 1.00 93.12 117 GLY A O 1
ATOM 959 N N . LEU A 1 118 ? -1.125 -3.594 12.272 1.00 91.88 118 LEU A N 1
ATOM 960 C CA . LEU A 1 118 ? -2.076 -2.615 11.747 1.00 91.88 118 LEU A CA 1
ATOM 961 C C . LEU A 1 118 ? -2.183 -2.645 10.223 1.00 91.88 118 LEU A C 1
ATOM 963 O O . LEU A 1 118 ? -3.125 -2.076 9.695 1.00 91.88 118 LEU A O 1
ATOM 967 N N . TRP A 1 119 ? -1.224 -3.244 9.517 1.00 95.50 119 TRP A N 1
ATOM 968 C CA . TRP A 1 119 ? -1.199 -3.303 8.056 1.00 95.50 119 TRP A CA 1
ATOM 969 C C . TRP A 1 119 ? -0.918 -4.728 7.591 1.00 95.50 119 TRP A C 1
ATOM 971 O O . TRP A 1 119 ? 0.059 -5.339 8.029 1.00 95.50 119 TRP A O 1
ATOM 981 N N . GLU A 1 120 ? -1.717 -5.229 6.651 1.00 96.94 120 GLU A N 1
ATOM 982 C CA . GLU A 1 120 ? -1.318 -6.377 5.838 1.00 96.94 120 GLU A CA 1
ATOM 983 C C . GLU A 1 120 ? -0.450 -5.878 4.676 1.00 96.94 120 GLU A C 1
ATOM 985 O O . GLU A 1 120 ? -0.854 -5.010 3.902 1.00 96.94 120 GLU A O 1
ATOM 990 N N . VAL A 1 121 ? 0.761 -6.410 4.554 1.00 96.75 121 VAL A N 1
ATOM 991 C CA . VAL A 1 121 ? 1.755 -5.937 3.585 1.00 96.75 121 VAL A CA 1
ATOM 992 C C . VAL A 1 121 ? 1.981 -7.003 2.523 1.00 96.75 121 VAL A C 1
ATOM 994 O O . VAL A 1 121 ? 2.279 -8.144 2.870 1.00 96.75 121 VAL A O 1
ATOM 997 N N . TYR A 1 122 ? 1.899 -6.607 1.253 1.00 96.75 122 TYR A N 1
ATOM 998 C CA . TYR A 1 122 ? 2.151 -7.464 0.094 1.00 96.75 122 TYR A CA 1
ATOM 999 C C . TYR A 1 122 ? 3.199 -6.809 -0.808 1.00 96.75 122 TYR A C 1
ATOM 1001 O O . TYR A 1 122 ? 3.120 -5.604 -1.069 1.00 96.75 122 TYR A O 1
ATOM 1009 N N . CYS A 1 123 ? 4.172 -7.592 -1.278 1.00 95.31 123 CYS A N 1
ATOM 1010 C CA . CYS A 1 123 ? 5.286 -7.094 -2.090 1.00 95.31 123 CYS A CA 1
ATOM 1011 C C . CYS A 1 123 ? 5.327 -7.747 -3.479 1.00 95.31 123 CYS A C 1
ATOM 1013 O O . CYS A 1 123 ? 4.993 -8.923 -3.629 1.00 95.31 123 CYS A O 1
ATOM 1015 N N . ALA A 1 124 ? 5.763 -6.990 -4.488 1.00 92.69 124 ALA A N 1
ATOM 1016 C CA . ALA A 1 124 ? 6.028 -7.453 -5.851 1.00 92.69 124 ALA A CA 1
ATOM 1017 C C . ALA A 1 124 ? 4.927 -8.380 -6.406 1.00 92.69 124 ALA A C 1
ATOM 1019 O O . ALA A 1 124 ? 3.764 -7.983 -6.512 1.00 92.69 124 ALA A O 1
ATOM 1020 N N . GLY A 1 125 ? 5.266 -9.635 -6.722 1.00 92.25 125 GLY A N 1
ATOM 1021 C CA . GLY A 1 125 ? 4.336 -10.633 -7.258 1.00 92.25 125 GLY A CA 1
ATOM 1022 C C . GLY A 1 125 ? 3.068 -10.842 -6.418 1.00 92.25 125 GLY A C 1
ATOM 1023 O O . GLY A 1 125 ? 1.995 -11.110 -6.965 1.00 92.25 125 GLY A O 1
ATOM 1024 N N . GLU A 1 126 ? 3.156 -10.683 -5.095 1.00 96.06 126 GLU A N 1
ATOM 1025 C CA . GLU A 1 126 ? 2.015 -10.853 -4.193 1.00 96.06 126 GLU A CA 1
ATOM 1026 C C . GLU A 1 126 ? 0.950 -9.774 -4.397 1.00 96.06 126 GLU A C 1
ATOM 1028 O O . GLU A 1 126 ? -0.242 -10.065 -4.285 1.00 96.06 126 GLU A O 1
ATOM 1033 N N . VAL A 1 127 ? 1.358 -8.553 -4.759 1.00 94.50 127 VAL A N 1
ATOM 1034 C CA . VAL A 1 127 ? 0.438 -7.445 -5.049 1.00 94.50 127 VAL A CA 1
ATOM 1035 C C . VAL A 1 127 ? -0.457 -7.795 -6.231 1.00 94.50 127 VAL A C 1
ATOM 1037 O O . VAL A 1 127 ? -1.675 -7.610 -6.168 1.00 94.50 127 VAL A O 1
ATOM 1040 N N . TYR A 1 128 ? 0.113 -8.351 -7.300 1.00 92.75 128 TYR A N 1
ATOM 1041 C CA . TYR A 1 128 ? -0.667 -8.745 -8.472 1.00 92.75 128 TYR A CA 1
ATOM 1042 C C . TYR A 1 128 ? -1.609 -9.897 -8.179 1.00 92.75 128 TYR A C 1
ATOM 1044 O O . TYR A 1 128 ? -2.758 -9.863 -8.614 1.00 92.75 128 TYR A O 1
ATOM 1052 N N . LYS A 1 129 ? -1.156 -10.880 -7.397 1.00 95.38 129 LYS A N 1
ATOM 1053 C CA . LYS A 1 129 ? -2.014 -11.976 -6.951 1.00 95.38 129 LYS A CA 1
ATOM 1054 C C . LYS A 1 129 ? -3.188 -11.451 -6.124 1.00 95.38 129 LYS A C 1
ATOM 1056 O O . LYS A 1 129 ? -4.329 -11.829 -6.370 1.00 95.38 129 LYS A O 1
ATOM 1061 N N . LYS A 1 130 ? -2.936 -10.526 -5.193 1.00 95.12 130 LYS A N 1
ATOM 1062 C CA . LYS A 1 130 ? -3.995 -9.907 -4.388 1.00 95.12 130 LYS A CA 1
ATOM 1063 C C . LYS A 1 130 ? -4.949 -9.064 -5.236 1.00 95.12 130 LYS A C 1
ATOM 1065 O O . LYS A 1 130 ? -6.157 -9.083 -5.023 1.00 95.12 130 LYS A O 1
ATOM 1070 N N . THR A 1 131 ? -4.419 -8.372 -6.239 1.00 92.44 131 THR A N 1
ATOM 1071 C CA . THR A 1 131 ? -5.219 -7.616 -7.210 1.00 92.44 131 THR A CA 1
ATOM 1072 C C . THR A 1 131 ? -6.114 -8.544 -8.035 1.00 92.44 131 THR A C 1
ATOM 1074 O O . THR A 1 131 ? -7.289 -8.237 -8.234 1.00 92.44 131 THR A O 1
ATOM 1077 N N . GLU A 1 132 ? -5.609 -9.699 -8.471 1.00 94.81 132 GLU A N 1
ATOM 1078 C CA . GLU A 1 132 ? -6.403 -10.732 -9.148 1.00 94.81 132 GLU A CA 1
ATOM 1079 C C . GLU A 1 132 ? -7.493 -11.296 -8.228 1.00 94.81 132 GLU A C 1
ATOM 1081 O O . GLU A 1 132 ? -8.630 -11.441 -8.665 1.00 94.81 132 GLU A O 1
ATOM 1086 N N . GLU A 1 133 ? -7.199 -11.538 -6.947 1.00 94.94 133 GLU A N 1
ATOM 1087 C CA . GLU A 1 133 ? -8.202 -11.972 -5.961 1.00 94.94 133 GLU A CA 1
ATOM 1088 C C . GLU A 1 133 ? -9.352 -10.959 -5.815 1.00 94.94 133 GLU A C 1
ATOM 1090 O O . GLU A 1 133 ? -10.515 -11.358 -5.734 1.00 94.94 133 GLU A O 1
ATOM 1095 N N . PHE A 1 134 ? -9.049 -9.656 -5.806 1.00 92.81 134 PHE A N 1
ATOM 1096 C CA . PHE A 1 134 ? -10.068 -8.608 -5.682 1.00 92.81 134 PHE A CA 1
ATOM 1097 C C . PHE A 1 134 ? -10.854 -8.362 -6.972 1.00 92.81 134 PHE A C 1
ATOM 1099 O O . PHE A 1 134 ? -12.059 -8.115 -6.926 1.00 92.81 134 PHE A O 1
ATOM 1106 N N . THR A 1 135 ? -10.189 -8.416 -8.125 1.00 92.75 135 THR A N 1
ATOM 1107 C CA . THR A 1 135 ? -10.774 -8.000 -9.412 1.00 92.75 135 THR A CA 1
ATOM 1108 C C . THR A 1 135 ? -11.261 -9.164 -10.274 1.00 92.75 135 THR A C 1
ATOM 1110 O O . THR A 1 135 ? -12.030 -8.953 -11.209 1.00 92.75 135 THR A O 1
ATOM 1113 N N . GLY A 1 136 ? -10.804 -10.387 -9.996 1.00 93.62 136 GLY A N 1
ATOM 1114 C CA . GLY A 1 136 ? -10.964 -11.547 -10.873 1.00 93.62 136 GLY A CA 1
ATOM 1115 C C . GLY A 1 136 ? -10.127 -11.477 -12.155 1.00 93.62 136 GLY A C 1
ATOM 1116 O O . GLY A 1 136 ? -10.333 -12.296 -13.051 1.00 93.62 136 GLY A O 1
ATOM 1117 N N . PHE A 1 137 ? -9.215 -10.504 -12.278 1.00 93.88 137 PHE A N 1
ATOM 1118 C CA . PHE A 1 137 ? -8.428 -10.270 -13.486 1.00 93.88 137 PHE A CA 1
ATOM 1119 C C . PHE A 1 137 ? -6.923 -10.363 -13.227 1.00 93.88 137 PHE A C 1
ATOM 1121 O O . PHE A 1 137 ? -6.362 -9.650 -12.394 1.00 93.88 137 PHE A O 1
ATOM 1128 N N . ASN A 1 138 ? -6.247 -11.210 -14.003 1.00 94.38 138 ASN A N 1
ATOM 1129 C CA . ASN A 1 138 ? -4.805 -11.403 -13.906 1.00 94.38 138 ASN A CA 1
ATOM 1130 C C . ASN A 1 138 ? -4.043 -10.318 -14.684 1.00 94.38 138 ASN A C 1
ATOM 1132 O O . ASN A 1 138 ? -3.613 -10.524 -15.822 1.00 94.38 138 ASN A O 1
ATOM 1136 N N . ILE A 1 139 ? -3.888 -9.146 -14.066 1.00 90.81 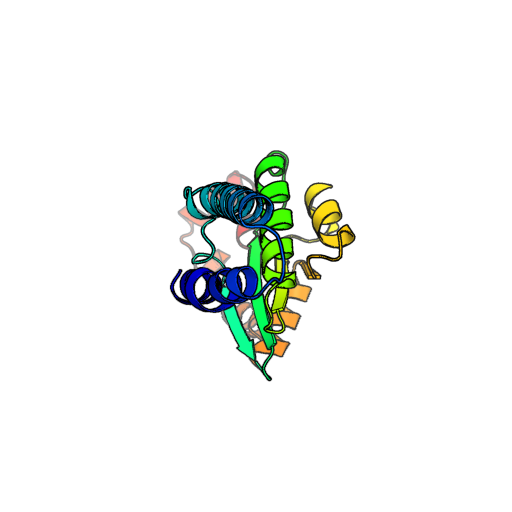139 ILE A N 1
ATOM 1137 C CA . ILE A 1 139 ? -3.193 -8.015 -14.693 1.00 90.81 139 ILE A CA 1
ATOM 1138 C C . ILE A 1 139 ? -1.712 -8.313 -14.959 1.00 90.81 139 ILE A C 1
ATOM 1140 O O . ILE A 1 139 ? -1.198 -7.892 -15.988 1.00 90.81 139 ILE A O 1
ATOM 1144 N N . ALA A 1 140 ? -1.037 -9.090 -14.103 1.00 90.88 140 ALA A N 1
ATOM 1145 C CA . ALA A 1 140 ? 0.363 -9.465 -14.316 1.00 90.88 140 ALA A CA 1
ATOM 1146 C C . ALA A 1 140 ? 0.542 -10.259 -15.613 1.00 90.88 140 ALA A C 1
ATOM 1148 O O . ALA A 1 140 ? 1.370 -9.907 -16.451 1.00 90.88 140 ALA A O 1
ATOM 1149 N N . LYS A 1 141 ? -0.286 -11.290 -15.815 1.00 93.50 141 LYS A N 1
ATOM 1150 C CA . LYS A 1 141 ? -0.296 -12.065 -17.055 1.00 93.50 141 LYS A CA 1
ATOM 1151 C C . LYS A 1 141 ? -0.599 -11.176 -18.258 1.00 93.50 141 LYS A C 1
ATOM 1153 O O . LYS A 1 141 ? 0.100 -11.265 -19.261 1.00 93.50 141 LYS A O 1
ATOM 1158 N N . TRP A 1 142 ? -1.606 -10.308 -18.150 1.00 94.12 142 TRP A N 1
ATOM 1159 C CA . TRP A 1 142 ? -1.953 -9.397 -19.237 1.00 94.12 142 TRP A CA 1
ATOM 1160 C C . TRP A 1 142 ? -0.780 -8.484 -19.616 1.00 94.12 142 TRP A C 1
ATOM 1162 O O . TRP A 1 142 ? -0.483 -8.363 -20.800 1.00 94.12 142 TRP A O 1
ATOM 1172 N N . MET A 1 143 ? -0.074 -7.902 -18.639 1.00 89.62 143 MET A N 1
ATOM 1173 C CA . MET A 1 143 ? 1.097 -7.061 -18.906 1.00 89.62 143 MET A CA 1
ATOM 1174 C C . MET A 1 143 ? 2.207 -7.850 -19.609 1.00 89.62 143 MET A C 1
ATOM 1176 O O . MET A 1 143 ? 2.714 -7.396 -20.626 1.00 89.62 143 MET A O 1
ATOM 1180 N N . ILE A 1 144 ? 2.527 -9.058 -19.131 1.00 89.75 144 ILE A N 1
ATOM 1181 C CA . ILE A 1 144 ? 3.556 -9.922 -19.739 1.00 89.75 144 ILE A CA 1
ATOM 1182 C C . ILE A 1 144 ? 3.211 -10.288 -21.192 1.00 89.75 144 ILE A C 1
ATOM 1184 O O . ILE A 1 144 ? 4.098 -10.387 -22.034 1.00 89.75 144 ILE A O 1
ATOM 1188 N N . GLU A 1 145 ? 1.933 -10.517 -21.494 1.00 93.88 145 GLU A N 1
ATOM 1189 C CA . GLU A 1 145 ? 1.491 -10.945 -22.827 1.00 93.88 145 GLU A CA 1
ATOM 1190 C C . GLU A 1 145 ? 1.326 -9.790 -23.825 1.00 93.88 145 GLU A C 1
ATOM 1192 O O . GLU A 1 145 ? 1.327 -10.037 -25.031 1.00 93.88 145 GLU A O 1
ATOM 1197 N N . ASN A 1 146 ? 1.146 -8.553 -23.350 1.00 93.06 146 ASN A N 1
ATOM 1198 C CA . ASN A 1 146 ? 0.726 -7.427 -24.195 1.00 93.06 146 ASN A CA 1
ATOM 1199 C C . ASN A 1 146 ? 1.674 -6.223 -24.165 1.00 93.06 146 ASN A C 1
ATOM 1201 O O . ASN A 1 146 ? 1.458 -5.294 -24.940 1.00 93.06 146 ASN A O 1
ATOM 1205 N N . MET A 1 147 ? 2.679 -6.207 -23.290 1.00 90.56 147 MET A N 1
ATOM 1206 C CA . MET A 1 147 ? 3.585 -5.070 -23.127 1.00 90.56 147 MET A CA 1
ATOM 1207 C C . MET A 1 147 ? 5.025 -5.494 -23.378 1.00 90.56 147 MET A C 1
ATOM 1209 O O . MET A 1 147 ? 5.493 -6.494 -22.837 1.00 90.56 147 MET A O 1
ATOM 1213 N N . ASP A 1 148 ? 5.744 -4.689 -24.152 1.00 89.56 148 ASP A N 1
ATOM 1214 C CA . ASP A 1 148 ? 7.190 -4.794 -24.307 1.00 89.56 148 ASP A CA 1
ATOM 1215 C C . ASP A 1 148 ? 7.766 -3.410 -24.031 1.00 89.56 148 ASP A C 1
ATOM 1217 O O . ASP A 1 148 ? 8.043 -2.636 -24.941 1.00 89.56 148 ASP A O 1
ATOM 1221 N N . TRP A 1 149 ? 7.918 -3.086 -22.744 1.00 86.19 149 TRP A N 1
ATOM 1222 C CA . TRP A 1 149 ? 8.275 -1.743 -22.287 1.00 86.19 149 TRP A CA 1
ATOM 1223 C C . TRP A 1 149 ? 9.506 -1.158 -22.966 1.00 86.19 149 TRP A C 1
ATOM 1225 O O . TRP A 1 149 ? 9.568 0.052 -23.167 1.00 86.19 149 TRP A O 1
ATOM 1235 N N . GLU A 1 150 ? 10.493 -1.989 -23.299 1.00 86.94 150 GLU A N 1
ATOM 1236 C CA . GLU A 1 150 ? 11.666 -1.505 -24.008 1.00 86.94 150 GLU A CA 1
ATOM 1237 C C . GLU A 1 150 ? 11.316 -1.144 -25.455 1.00 86.94 150 GLU A C 1
ATOM 1239 O O . GLU A 1 150 ? 11.729 -0.088 -25.941 1.00 86.94 150 GLU A O 1
ATOM 1244 N N . SER A 1 151 ? 10.560 -1.996 -26.151 1.00 89.56 151 SER A N 1
ATOM 1245 C CA . SER A 1 151 ? 10.100 -1.773 -27.534 1.00 89.56 151 SER A CA 1
ATOM 1246 C C . SER A 1 151 ? 9.000 -0.730 -27.680 1.00 89.56 151 SER A C 1
ATOM 1248 O O . SER A 1 151 ? 8.887 -0.134 -28.749 1.00 89.56 151 SER A O 1
ATOM 1250 N N . ASP A 1 152 ? 8.263 -0.454 -26.610 1.00 90.12 152 ASP A N 1
ATOM 1251 C CA . ASP A 1 152 ? 7.173 0.518 -26.576 1.00 90.12 152 ASP A CA 1
ATOM 1252 C C . ASP A 1 152 ? 7.673 1.966 -26.414 1.00 90.12 152 ASP A C 1
ATOM 1254 O O . ASP A 1 152 ? 6.927 2.918 -26.664 1.00 90.12 152 ASP A O 1
ATOM 1258 N N . ILE A 1 153 ? 8.939 2.161 -26.028 1.00 91.88 153 ILE A N 1
ATOM 1259 C CA . ILE A 1 153 ? 9.577 3.480 -25.917 1.00 91.88 153 ILE A CA 1
ATOM 1260 C C . ILE A 1 153 ? 10.522 3.770 -27.087 1.00 91.88 153 ILE A C 1
ATOM 1262 O O . ILE A 1 153 ? 11.013 2.867 -27.766 1.00 91.88 153 ILE A O 1
ATOM 1266 N N . THR A 1 154 ? 10.810 5.055 -27.328 1.00 94.62 154 THR A N 1
ATOM 1267 C CA . THR A 1 154 ? 11.710 5.437 -28.425 1.00 94.62 154 THR A CA 1
ATOM 1268 C C . THR A 1 154 ? 13.137 4.936 -28.171 1.00 94.62 154 THR A C 1
ATOM 1270 O O . THR A 1 154 ? 13.569 4.885 -27.012 1.00 94.62 154 THR A O 1
ATOM 1273 N N . PRO A 1 155 ? 13.903 4.601 -29.228 1.00 94.94 155 PRO A N 1
ATOM 1274 C CA . PRO A 1 155 ? 15.287 4.152 -29.086 1.00 94.94 155 PRO A CA 1
ATOM 1275 C C . PRO A 1 155 ? 16.155 5.129 -28.284 1.00 94.94 155 PRO A C 1
ATOM 1277 O O . PRO A 1 155 ? 16.887 4.708 -27.396 1.00 94.94 155 PRO A O 1
ATOM 1280 N N . GLU A 1 156 ? 16.003 6.438 -28.507 1.00 96.50 156 GLU A N 1
ATOM 1281 C CA . GLU A 1 156 ? 16.785 7.464 -27.809 1.00 96.50 156 GLU A CA 1
ATOM 1282 C C . GLU A 1 156 ? 16.512 7.463 -26.300 1.00 96.50 156 GLU A C 1
ATOM 1284 O O . GLU A 1 156 ? 17.423 7.666 -25.494 1.00 96.50 156 GLU A O 1
ATOM 1289 N N . PHE A 1 157 ? 15.257 7.229 -25.901 1.00 94.69 157 PHE A N 1
ATOM 1290 C CA . PHE A 1 157 ? 14.904 7.146 -24.489 1.00 94.69 157 PHE A CA 1
ATOM 1291 C C . PHE A 1 157 ? 15.366 5.824 -23.870 1.00 94.69 157 PHE A C 1
ATOM 1293 O O . PHE A 1 157 ? 15.868 5.825 -22.746 1.00 94.69 157 PHE A O 1
ATOM 1300 N N . ARG A 1 158 ? 15.280 4.709 -24.605 1.00 93.88 158 ARG A N 1
ATOM 1301 C CA . ARG A 1 158 ? 15.823 3.418 -24.160 1.00 93.88 158 ARG A CA 1
ATOM 1302 C C . ARG A 1 158 ? 17.328 3.501 -23.902 1.00 93.88 158 ARG A C 1
ATOM 1304 O O . ARG A 1 158 ? 17.777 3.085 -22.835 1.00 93.88 158 ARG A O 1
ATOM 1311 N N . ASP A 1 159 ? 18.082 4.091 -24.826 1.00 94.50 159 ASP A N 1
ATOM 1312 C CA . ASP A 1 159 ? 19.533 4.265 -24.708 1.00 94.50 159 ASP A CA 1
ATOM 1313 C C . ASP A 1 159 ? 19.895 5.121 -23.487 1.00 94.50 159 ASP A C 1
ATOM 1315 O O . ASP A 1 159 ? 20.835 4.808 -22.748 1.00 94.50 159 ASP A O 1
ATOM 1319 N N . TYR A 1 160 ? 19.113 6.174 -23.223 1.00 95.56 160 TYR A N 1
ATOM 1320 C CA . TYR A 1 160 ? 19.239 6.969 -22.004 1.00 95.56 160 TYR A CA 1
ATOM 1321 C C . TYR A 1 160 ? 19.030 6.101 -20.754 1.00 95.56 160 TYR A C 1
ATOM 1323 O O . TYR A 1 160 ? 19.885 6.083 -19.867 1.00 95.56 160 TYR A O 1
ATOM 1331 N N . LEU A 1 161 ? 17.938 5.334 -20.681 1.00 94.44 161 LEU A N 1
ATOM 1332 C CA . LEU A 1 161 ? 17.658 4.484 -19.521 1.00 94.44 161 LEU A CA 1
ATOM 1333 C C . LEU A 1 161 ? 18.735 3.414 -19.304 1.00 94.44 161 LEU A C 1
ATOM 1335 O O . LEU A 1 161 ? 19.114 3.165 -18.162 1.00 94.44 161 LEU A O 1
ATOM 1339 N N . GLN A 1 162 ? 19.254 2.808 -20.372 1.00 92.75 162 GLN A N 1
ATOM 1340 C CA . GLN A 1 162 ? 20.350 1.837 -20.299 1.00 92.75 162 GLN A CA 1
ATOM 1341 C C . GLN A 1 162 ? 21.641 2.472 -19.781 1.00 92.75 162 GLN A C 1
ATOM 1343 O O . GLN A 1 162 ? 22.267 1.939 -18.865 1.00 92.75 162 GLN A O 1
ATOM 1348 N N . THR A 1 163 ? 22.011 3.638 -20.317 1.00 96.00 163 THR A N 1
ATOM 1349 C CA . THR A 1 163 ? 23.241 4.357 -19.946 1.00 96.00 163 THR A CA 1
ATOM 1350 C C . THR A 1 163 ? 23.288 4.695 -18.454 1.00 96.00 163 THR A C 1
ATOM 1352 O O . THR A 1 163 ? 24.358 4.669 -17.847 1.00 96.00 163 THR A O 1
ATOM 1355 N N . TYR A 1 164 ? 22.134 4.995 -17.853 1.00 95.06 164 TYR A N 1
ATOM 1356 C CA . TYR A 1 164 ? 22.022 5.392 -16.447 1.00 95.06 164 TYR A CA 1
ATOM 1357 C C . TYR A 1 164 ? 21.525 4.275 -15.513 1.00 95.06 164 TYR A C 1
ATOM 1359 O O . TYR A 1 164 ? 21.207 4.561 -14.359 1.00 95.06 164 TYR A O 1
ATOM 1367 N N . ASP A 1 165 ? 21.463 3.019 -15.975 1.00 89.75 165 ASP A N 1
ATOM 1368 C CA . ASP A 1 165 ? 20.968 1.872 -15.190 1.00 89.75 165 ASP A CA 1
ATOM 1369 C C . ASP A 1 165 ? 19.548 2.100 -14.617 1.00 89.75 165 ASP A C 1
ATOM 1371 O O . ASP A 1 165 ? 19.237 1.829 -13.453 1.00 89.75 165 ASP A O 1
ATOM 1375 N N . LEU A 1 166 ? 18.667 2.662 -15.449 1.00 90.12 166 LEU A N 1
ATOM 1376 C CA . LEU A 1 166 ? 17.285 3.012 -15.110 1.00 90.12 166 LEU A CA 1
ATOM 1377 C C . LEU A 1 166 ? 16.250 2.049 -15.708 1.00 90.12 166 LEU A C 1
ATOM 1379 O O . LEU A 1 166 ? 15.079 2.131 -15.339 1.00 90.12 166 LEU A O 1
ATOM 1383 N N . LEU A 1 167 ? 16.645 1.106 -16.573 1.00 86.50 167 LEU A N 1
ATOM 1384 C CA . LEU A 1 167 ? 15.715 0.101 -17.119 1.00 86.50 167 LEU A CA 1
ATOM 1385 C C . LEU A 1 167 ? 15.013 -0.714 -16.026 1.00 86.50 167 LEU A C 1
ATOM 1387 O O . LEU A 1 167 ? 13.849 -1.070 -16.179 1.00 86.50 167 LEU A O 1
ATOM 1391 N N . LYS A 1 168 ? 15.669 -0.921 -14.880 1.00 80.81 168 LYS A N 1
ATOM 1392 C CA . LYS A 1 168 ? 15.094 -1.585 -13.698 1.00 80.81 168 LYS A CA 1
ATOM 1393 C C . LYS A 1 168 ? 13.798 -0.949 -13.179 1.00 80.81 168 LYS A C 1
ATOM 1395 O O . LYS A 1 168 ? 13.060 -1.587 -12.434 1.00 80.81 168 LYS A O 1
ATOM 1400 N N . TYR A 1 169 ? 13.508 0.301 -13.546 1.00 79.69 169 TYR A N 1
ATOM 1401 C CA . TYR A 1 169 ? 12.253 0.964 -13.189 1.00 79.69 169 TYR A CA 1
ATOM 1402 C C . TYR A 1 169 ? 11.083 0.608 -14.113 1.00 79.69 169 TYR A C 1
ATOM 1404 O O . TYR A 1 169 ? 9.945 0.861 -13.714 1.00 79.69 169 TYR A O 1
ATOM 1412 N N . LEU A 1 170 ? 11.353 0.022 -15.288 1.00 80.44 170 LEU A N 1
ATOM 1413 C CA . LEU A 1 170 ? 10.345 -0.492 -16.222 1.00 80.44 170 LEU A CA 1
ATOM 1414 C C . LEU A 1 170 ? 9.834 -1.883 -15.823 1.00 80.44 170 LEU A C 1
ATOM 1416 O O . LEU A 1 170 ? 8.730 -2.258 -16.199 1.00 80.44 170 LEU A O 1
ATOM 1420 N N . THR A 1 171 ? 10.606 -2.629 -15.034 1.00 69.69 171 THR A N 1
ATOM 1421 C CA . THR A 1 171 ? 10.156 -3.874 -14.404 1.00 69.69 171 THR A CA 1
ATOM 1422 C C . THR A 1 171 ? 9.142 -3.581 -13.297 1.00 69.69 171 THR A C 1
ATOM 1424 O O . THR A 1 171 ? 9.391 -2.758 -12.407 1.00 69.69 171 THR A O 1
ATOM 1427 N N . TRP A 1 172 ? 7.996 -4.251 -13.391 1.00 62.59 172 TRP A N 1
ATOM 1428 C CA . TRP A 1 172 ? 6.832 -4.131 -12.519 1.00 62.59 172 TRP A CA 1
ATOM 1429 C C . TRP A 1 172 ? 6.473 -5.487 -11.937 1.00 62.59 172 TRP A C 1
ATOM 1431 O O . TRP A 1 172 ? 6.542 -6.490 -12.677 1.00 62.59 172 TRP A O 1
#

Organism: NCBI:txid883112

Foldseek 3Di:
DVVVVCCVVPPVLVVLVVDPDDPVVSVVVVVVVVVVVCVCPVPLHDQVPWDWDADPQEIETEDEEQAADDPCPSVLVNLVVVLVVQVPDPGHYAAEYEYQADPVVHDCSLVVNCVVVSYDYAYHPRNQVVVCVVPVDNVVVVCVVPDDPLVVDDPVVSVVCVVVVNVVVVRD

pLDDT: mean 80.91, std 15.84, range [29.28, 96.94]

Secondary structure (DSSP, 8-state):
-HHHHHHIIIIIHHHHTTS---HHHHHHHHHHHHHHHHHHHTTT--TTSSEEEEETTEEEEEEEES---TT-HHHHHHHHHHHHHHTTSSS-EEEEEEESS-GGGS-HHHHHHHHTSS-EEEETHHHHHHHHHHHS--HHHHHHHH--TTTTS-HHHHHHHHHTT-GGGT--

Sequence (172 aa):
LFFCLFYVTNVLSPNIDKLNISEEEHSTLKSMFESIWGYVDSGAINLNLDLHFKQNDIYYDIDYKSGFSSNEKGNTNRLLMVASVYNQLESEHKTLIFVRQEEADNNHYLQTLKNSGLWEVYCAGEVYKKTEEFTGFNIAKWMIENMDWESDITPEFRDYLQTYDLLKYLTW

Radius of gyration: 21.12 Å; chains: 1; bounding box: 48×32×64 Å